Protein AF-A0A168SQJ7-F1 (afdb_monomer_lite)

InterPro domains:
  IPR036291 NAD(P)-binding domain superfamily [SSF51735] (4-95)

Organism: Piper nigrum (NCBI:txid13216)

Radius of gyration: 15.66 Å; chains: 1; bounding box: 31×33×41 Å

Foldseek 3Di:
DFDFAPVLVVVLVVLQVPDPPRDDDFDGGQWFDAPQVLLVLLCVLCVVDPRDHDPRPPDPPRDIDHCPRVVSVVSPRDTDDSNRRSVVVVVVCVVVVVDD

Secondary structure (DSSP, 8-state):
-EE--HHHHHHHHHHHHH-TT--S-----SEE--HHHHHHHHHHH-TTS-PPP--S-SSTT---EE---HHHHHTT--PPPHHHHHHHHHHHHHHTTS--

pLDDT: mean 95.29, std 3.73, range [80.62, 98.62]

Str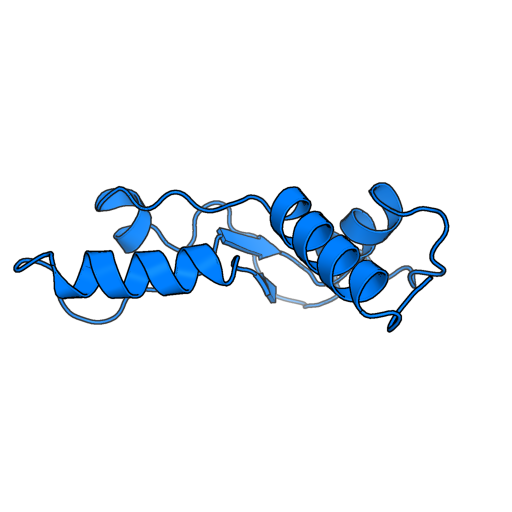ucture (mmCIF, N/CA/C/O backbone):
data_AF-A0A168SQJ7-F1
#
_entry.id   AF-A0A168SQJ7-F1
#
loop_
_atom_site.group_PDB
_atom_site.id
_atom_site.type_symbol
_atom_site.label_atom_id
_atom_site.label_alt_id
_atom_site.label_comp_id
_atom_site.label_asym_id
_atom_site.label_entity_id
_atom_site.label_seq_id
_atom_site.pdbx_PDB_ins_code
_atom_site.Cartn_x
_atom_site.Cartn_y
_atom_site.Cartn_z
_atom_site.occupancy
_atom_site.B_iso_or_equiv
_atom_site.auth_seq_id
_atom_site.auth_comp_id
_atom_site.auth_asym_id
_atom_site.auth_atom_id
_atom_site.pdbx_PDB_model_num
ATOM 1 N N . MET A 1 1 ? 3.612 9.507 -1.763 1.00 84.19 1 MET A N 1
ATOM 2 C CA . MET A 1 1 ? 2.694 8.391 -2.053 1.00 84.19 1 MET A CA 1
ATOM 3 C C . MET A 1 1 ? 2.542 7.564 -0.789 1.00 84.19 1 MET A C 1
ATOM 5 O O . MET A 1 1 ? 3.549 7.329 -0.138 1.00 84.19 1 MET A O 1
ATOM 9 N N . GLY A 1 2 ? 1.316 7.182 -0.430 1.00 90.44 2 GLY A N 1
ATOM 10 C CA . GLY A 1 2 ? 1.064 6.162 0.588 1.00 90.44 2 GLY A CA 1
ATOM 11 C C . GLY A 1 2 ? 0.588 4.888 -0.098 1.00 90.44 2 GLY A C 1
ATOM 12 O O . GLY A 1 2 ? -0.355 4.964 -0.884 1.00 90.44 2 GLY A O 1
ATOM 13 N N . SER A 1 3 ? 1.247 3.764 0.165 1.00 92.06 3 SER A N 1
ATOM 14 C CA . SER A 1 3 ? 0.907 2.465 -0.430 1.00 92.06 3 SER A CA 1
ATOM 15 C C . SER A 1 3 ? 0.384 1.520 0.645 1.00 92.06 3 SER A C 1
ATOM 17 O O . SER A 1 3 ? 0.777 1.625 1.803 1.00 92.06 3 SER A O 1
ATOM 19 N N . VAL A 1 4 ? -0.518 0.613 0.277 1.00 96.88 4 VAL A N 1
ATOM 20 C CA . VAL A 1 4 ? -1.061 -0.411 1.178 1.00 96.88 4 VAL A CA 1
ATOM 21 C C . VAL A 1 4 ? -1.485 -1.632 0.376 1.00 96.88 4 VAL A C 1
ATOM 23 O O . VAL A 1 4 ? -1.968 -1.497 -0.751 1.00 96.88 4 VAL A O 1
ATOM 26 N N . HIS A 1 5 ? -1.316 -2.822 0.946 1.00 98.06 5 HIS A N 1
ATOM 27 C CA . HIS A 1 5 ? -1.819 -4.042 0.339 1.00 98.06 5 HIS A CA 1
ATOM 28 C C . HIS A 1 5 ? -3.349 -4.107 0.439 1.00 98.06 5 HIS A C 1
ATOM 30 O O . HIS A 1 5 ? -3.930 -3.817 1.483 1.00 98.06 5 HIS A O 1
ATOM 36 N N . VAL A 1 6 ? -4.030 -4.564 -0.616 1.00 98.12 6 VAL A N 1
ATOM 37 C CA . VAL A 1 6 ? -5.504 -4.659 -0.621 1.00 98.12 6 VAL A CA 1
ATOM 38 C C . VAL A 1 6 ? -6.045 -5.575 0.488 1.00 98.12 6 VAL A C 1
ATOM 40 O O . VAL A 1 6 ? -7.077 -5.283 1.089 1.00 98.12 6 VAL A O 1
ATOM 43 N N . LYS A 1 7 ? -5.324 -6.658 0.810 1.00 98.31 7 LYS A N 1
ATOM 44 C CA . LYS A 1 7 ? -5.672 -7.553 1.931 1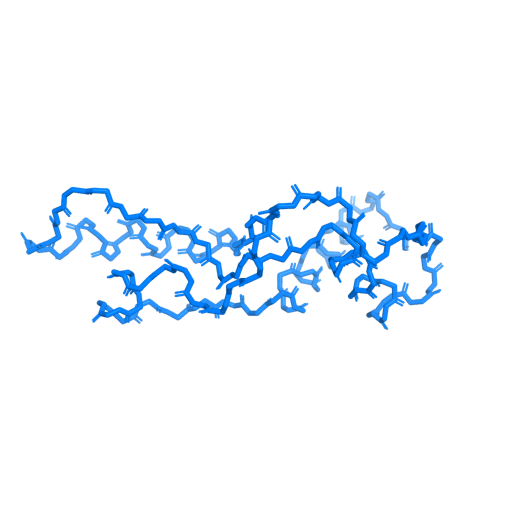.00 98.31 7 LYS A CA 1
ATOM 45 C C . LYS A 1 7 ? -5.534 -6.863 3.291 1.00 98.31 7 LYS A C 1
ATOM 47 O O . LYS A 1 7 ? -6.371 -7.104 4.151 1.00 98.31 7 LYS A O 1
ATOM 52 N N . ASP A 1 8 ? -4.557 -5.974 3.464 1.00 98.31 8 ASP A N 1
ATOM 53 C CA . ASP A 1 8 ? -4.372 -5.242 4.724 1.00 98.31 8 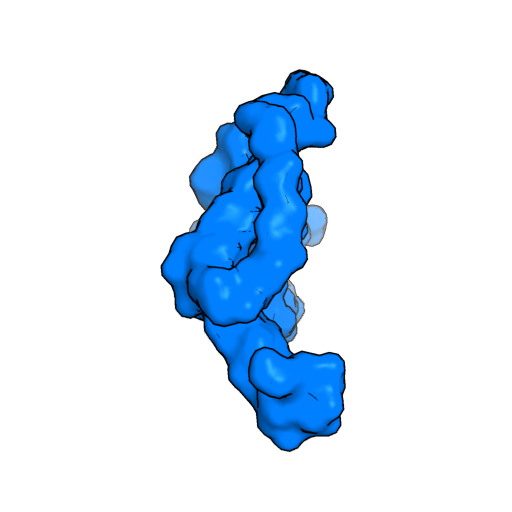ASP A CA 1
ATOM 54 C C . ASP A 1 8 ? -5.499 -4.234 4.933 1.00 98.31 8 ASP A C 1
ATOM 56 O O . ASP A 1 8 ? -5.977 -4.069 6.049 1.00 98.31 8 ASP A O 1
ATOM 60 N N . VAL A 1 9 ? -5.992 -3.612 3.855 1.00 98.44 9 VAL A N 1
ATOM 61 C CA . VAL A 1 9 ? -7.190 -2.760 3.908 1.00 98.44 9 VAL A CA 1
ATOM 62 C C . VAL A 1 9 ? -8.416 -3.572 4.330 1.00 98.44 9 VAL A C 1
ATOM 64 O O . VAL A 1 9 ? -9.163 -3.142 5.208 1.00 98.44 9 VAL A O 1
ATOM 67 N N . ALA A 1 10 ? -8.617 -4.760 3.752 1.00 98.62 10 ALA A N 1
ATOM 68 C CA . ALA A 1 10 ? -9.725 -5.638 4.127 1.00 98.62 10 ALA A CA 1
ATOM 69 C C . ALA A 1 10 ? -9.636 -6.086 5.598 1.00 98.62 10 ALA A C 1
ATOM 71 O O . ALA A 1 10 ? -10.622 -6.005 6.329 1.00 98.62 10 ALA A O 1
ATOM 72 N N . LEU A 1 11 ? -8.445 -6.484 6.054 1.00 98.50 11 LEU A N 1
ATOM 73 C CA . LEU A 1 11 ? -8.181 -6.835 7.451 1.00 98.50 11 LEU A CA 1
ATOM 74 C C . LEU A 1 11 ? -8.390 -5.643 8.388 1.00 98.50 11 LEU A C 1
ATOM 76 O O . LEU A 1 11 ? -9.002 -5.802 9.438 1.00 98.50 11 LEU A O 1
ATOM 80 N N . ALA A 1 12 ? -7.949 -4.443 8.004 1.00 98.50 12 ALA A N 1
ATOM 81 C CA . ALA A 1 12 ? -8.171 -3.225 8.778 1.00 98.50 12 ALA A CA 1
ATOM 82 C C . ALA A 1 12 ? -9.666 -2.954 8.981 1.00 98.50 12 ALA A C 1
ATOM 84 O O . ALA A 1 12 ? -10.077 -2.606 10.084 1.00 98.50 12 ALA A O 1
ATOM 85 N N . HIS A 1 13 ? -10.487 -3.140 7.943 1.00 98.62 13 HIS A N 1
ATOM 86 C CA . HIS A 1 13 ? -11.937 -2.997 8.064 1.00 98.62 13 HIS A CA 1
ATOM 87 C C . HIS A 1 13 ? -12.541 -3.982 9.069 1.00 98.62 13 HIS A C 1
ATOM 89 O O . HIS A 1 13 ? -13.346 -3.562 9.898 1.00 98.62 13 HIS A O 1
ATOM 95 N N . ILE A 1 14 ? -12.132 -5.253 9.028 1.00 98.44 14 ILE A N 1
ATOM 96 C CA . ILE A 1 14 ? -12.594 -6.282 9.973 1.00 98.44 14 ILE A CA 1
ATOM 97 C C . ILE A 1 14 ? -12.157 -5.926 11.399 1.00 98.44 14 ILE A C 1
ATOM 99 O O . ILE A 1 14 ? -12.999 -5.809 12.284 1.00 98.44 14 ILE A O 1
ATOM 103 N N . LEU A 1 15 ? -10.867 -5.644 11.607 1.00 97.94 15 LEU A N 1
ATOM 104 C CA . LEU A 1 15 ? -10.307 -5.300 12.920 1.00 97.94 15 LEU A CA 1
ATOM 105 C C . LEU A 1 15 ? -10.983 -4.080 13.551 1.00 97.94 15 LEU A C 1
ATOM 107 O O . LEU A 1 15 ? -11.225 -4.058 14.755 1.00 97.94 15 LEU A O 1
ATOM 111 N N . LEU A 1 16 ? -11.279 -3.053 12.754 1.00 98.25 16 LEU A N 1
ATOM 112 C CA . LEU A 1 16 ? -11.960 -1.855 13.243 1.00 98.25 16 LEU A CA 1
ATOM 113 C C . LEU A 1 16 ? -13.428 -2.109 13.574 1.00 98.25 16 LEU A C 1
ATOM 115 O O . LEU A 1 16 ? -13.938 -1.504 14.510 1.00 98.25 16 LEU A O 1
ATOM 119 N N . TYR A 1 17 ? -14.103 -2.968 12.811 1.00 98.19 17 TYR A N 1
ATOM 120 C CA . TYR A 1 17 ? -15.489 -3.338 13.079 1.00 98.19 17 TYR A CA 1
ATOM 121 C C . TYR A 1 17 ? -15.615 -4.185 14.353 1.00 98.19 17 TYR A C 1
ATOM 123 O O . TYR A 1 17 ? -16.519 -3.966 15.155 1.00 98.19 17 TYR A O 1
ATOM 131 N N . GLU A 1 18 ? -14.695 -5.128 14.555 1.00 97.62 18 GLU A N 1
ATOM 132 C CA . GLU A 1 18 ? -14.725 -6.069 15.679 1.00 97.62 18 GLU A CA 1
ATOM 133 C C . GLU A 1 18 ? -14.202 -5.479 16.994 1.00 97.62 18 GLU A C 1
ATOM 135 O O . GLU A 1 18 ? -14.466 -6.042 18.054 1.00 97.62 18 GLU A O 1
ATOM 140 N N . ASN A 1 19 ? -13.474 -4.359 16.958 1.00 97.25 19 ASN A N 1
ATOM 141 C CA . ASN A 1 19 ? -12.923 -3.710 18.146 1.00 97.25 19 ASN A CA 1
ATOM 142 C C . ASN A 1 19 ? -13.877 -2.625 18.689 1.00 97.25 19 ASN A C 1
ATOM 144 O O . ASN A 1 19 ? -13.916 -1.525 18.133 1.00 97.25 19 ASN A O 1
ATOM 148 N N . PRO A 1 20 ? -14.576 -2.847 19.824 1.00 96.56 20 PRO A N 1
ATOM 149 C CA . PRO A 1 20 ? -15.554 -1.887 20.352 1.00 96.56 20 PRO A CA 1
ATOM 150 C C . PRO A 1 20 ? -14.940 -0.557 20.808 1.00 96.56 20 PRO A C 1
ATOM 152 O O . PRO A 1 20 ? -15.645 0.441 20.942 1.00 96.56 20 PRO A O 1
ATOM 155 N N . SER A 1 21 ? -13.628 -0.536 21.057 1.00 96.19 21 SER A N 1
ATOM 156 C CA . SER A 1 21 ? -12.883 0.661 21.453 1.00 96.19 21 SER A CA 1
ATOM 157 C C . SER A 1 21 ? -12.381 1.469 20.251 1.00 96.19 21 SER A C 1
ATOM 159 O O . SER A 1 21 ? -11.845 2.566 20.431 1.00 96.19 21 SER A O 1
ATOM 161 N N . ALA A 1 22 ? -12.512 0.951 19.023 1.00 96.56 22 ALA A N 1
ATOM 162 C CA . ALA A 1 22 ? -12.101 1.665 17.824 1.00 96.56 22 ALA A CA 1
ATOM 163 C C . ALA A 1 22 ? -12.985 2.901 17.608 1.00 96.56 22 ALA A C 1
ATOM 165 O O . ALA A 1 22 ? -14.210 2.830 17.578 1.00 96.56 22 ALA A O 1
ATOM 166 N N . SER A 1 23 ? -12.354 4.064 17.437 1.00 96.88 23 SER A N 1
ATOM 167 C CA . SER A 1 23 ? -13.077 5.321 17.240 1.00 96.88 23 SER A CA 1
ATOM 168 C C . SER A 1 23 ? -12.329 6.296 16.336 1.00 96.88 23 SER A C 1
ATOM 170 O O . SER A 1 23 ? -11.092 6.300 16.244 1.00 96.88 23 SER A O 1
ATOM 172 N N . GLY A 1 24 ? -13.104 7.142 15.659 1.00 97.31 24 GLY A N 1
ATOM 173 C CA . GLY A 1 24 ? -12.623 8.158 14.736 1.00 97.31 24 GLY A CA 1
ATOM 174 C C . GLY A 1 24 ? -11.951 7.578 13.491 1.00 97.31 24 GLY A C 1
ATOM 175 O O . GLY A 1 24 ? -12.206 6.457 13.055 1.00 97.31 24 GLY A O 1
ATOM 176 N N . ARG A 1 25 ? -11.067 8.376 12.893 1.00 98.12 25 ARG A N 1
ATOM 177 C CA . ARG A 1 25 ? -10.393 8.034 11.636 1.00 98.12 25 ARG A CA 1
ATOM 178 C C . ARG A 1 25 ? -9.146 7.187 11.888 1.00 98.12 25 ARG A C 1
ATOM 180 O O . ARG A 1 25 ? -8.448 7.383 12.887 1.00 98.12 25 ARG A O 1
ATOM 187 N N . HIS A 1 26 ? -8.862 6.284 10.956 1.00 97.94 26 HIS A N 1
ATOM 188 C CA . HIS A 1 26 ? -7.678 5.430 10.951 1.00 97.94 26 HIS A CA 1
ATOM 189 C C . HIS A 1 26 ? -7.008 5.548 9.583 1.00 97.94 26 HIS A C 1
ATOM 191 O O . HIS A 1 26 ? -7.613 5.220 8.565 1.00 97.94 26 HIS A O 1
ATOM 197 N N . LEU A 1 27 ? -5.786 6.082 9.552 1.00 97.25 27 LEU A N 1
ATOM 198 C CA . LEU A 1 27 ? -4.973 6.074 8.339 1.00 97.25 27 LEU A CA 1
ATOM 199 C C . LEU A 1 27 ? -4.538 4.629 8.064 1.00 97.25 27 LEU A C 1
ATOM 201 O O . LEU A 1 27 ? -4.119 3.955 8.999 1.00 97.25 27 LEU A O 1
ATOM 205 N N . CYS A 1 28 ? -4.667 4.176 6.815 1.00 97.62 28 CYS A N 1
ATOM 206 C CA . CYS A 1 28 ? -4.362 2.808 6.389 1.00 97.62 28 CYS A CA 1
ATOM 207 C C . CYS A 1 28 ? -3.384 2.824 5.208 1.00 97.62 28 CYS A C 1
ATOM 209 O O . CYS A 1 28 ? -3.773 2.738 4.046 1.00 97.62 28 CYS A O 1
ATOM 211 N N . VAL A 1 29 ? -2.111 3.030 5.532 1.00 96.69 29 VAL A N 1
ATOM 212 C CA . VAL A 1 29 ? -0.954 3.024 4.626 1.00 96.69 29 VAL A CA 1
ATOM 213 C C . VAL A 1 29 ? 0.262 2.387 5.311 1.00 96.69 29 VAL A C 1
ATOM 215 O O . VAL A 1 29 ? 0.515 2.655 6.485 1.00 96.69 29 VAL A O 1
ATOM 218 N N . GLU A 1 30 ? 1.023 1.560 4.601 1.00 95.88 30 GLU A N 1
ATOM 219 C CA . GLU A 1 30 ? 2.222 0.896 5.134 1.00 95.88 30 GLU A CA 1
ATOM 220 C C . GLU A 1 30 ? 3.366 1.897 5.355 1.00 95.88 30 GLU A C 1
ATOM 222 O O . GLU A 1 30 ? 3.904 2.008 6.458 1.00 95.88 30 GLU A O 1
ATOM 227 N N . ALA A 1 31 ? 3.670 2.702 4.336 1.00 93.25 31 ALA A N 1
ATOM 228 C CA . ALA A 1 31 ? 4.669 3.760 4.395 1.00 93.25 31 ALA A CA 1
ATOM 229 C C . ALA A 1 31 ? 4.270 4.963 3.536 1.00 93.25 31 ALA A C 1
ATOM 231 O O . ALA A 1 31 ? 3.459 4.863 2.611 1.00 93.25 31 ALA A O 1
ATOM 232 N N . ILE A 1 32 ? 4.879 6.115 3.831 1.00 93.69 32 ILE A N 1
ATOM 233 C CA . ILE A 1 32 ? 4.886 7.273 2.932 1.00 93.69 32 ILE A CA 1
ATOM 234 C C . ILE A 1 32 ? 6.248 7.326 2.248 1.00 93.69 32 ILE A C 1
ATOM 236 O O . ILE A 1 32 ? 7.270 7.541 2.900 1.00 93.69 32 ILE A O 1
ATOM 240 N N . ALA A 1 33 ? 6.244 7.175 0.928 1.00 92.81 33 ALA A N 1
ATOM 241 C CA . ALA A 1 33 ? 7.432 7.196 0.084 1.00 92.81 33 ALA A CA 1
ATOM 242 C C . ALA A 1 33 ? 7.263 8.175 -1.085 1.00 92.81 33 ALA A C 1
ATOM 244 O O . ALA A 1 33 ? 6.148 8.588 -1.430 1.00 92.81 33 ALA A O 1
ATOM 245 N N . HIS A 1 34 ? 8.367 8.574 -1.706 1.00 94.12 34 HIS A N 1
ATOM 246 C CA . HIS A 1 34 ? 8.316 9.316 -2.964 1.00 94.12 34 HIS A CA 1
ATOM 247 C C . HIS A 1 34 ? 7.966 8.372 -4.117 1.00 94.12 34 HIS A C 1
ATOM 249 O O . HIS A 1 34 ? 8.155 7.160 -4.034 1.00 94.12 34 HIS A O 1
ATOM 255 N N . TYR A 1 35 ? 7.457 8.925 -5.217 1.00 92.94 35 TYR A N 1
ATOM 256 C CA . TYR A 1 35 ? 7.207 8.126 -6.423 1.00 92.94 35 TYR A CA 1
ATOM 257 C C . TYR A 1 35 ? 8.508 7.547 -6.992 1.00 92.94 35 TYR A C 1
ATOM 259 O O . TYR A 1 35 ? 8.516 6.419 -7.478 1.00 92.94 35 TYR A O 1
ATOM 267 N N . SER A 1 36 ? 9.615 8.287 -6.876 1.00 94.25 36 SER A N 1
ATOM 268 C CA . SER A 1 36 ? 10.955 7.804 -7.220 1.00 94.25 36 SER A CA 1
ATOM 269 C C . SER A 1 36 ? 11.351 6.542 -6.450 1.00 94.25 36 SER A C 1
ATOM 271 O O . SER A 1 36 ? 11.905 5.630 -7.056 1.00 94.25 36 SER A O 1
ATOM 273 N N . ASP A 1 37 ? 11.019 6.452 -5.158 1.00 94.00 37 ASP A N 1
ATOM 274 C CA . ASP A 1 37 ? 11.315 5.274 -4.332 1.00 94.00 37 ASP A CA 1
ATOM 275 C C . ASP A 1 37 ? 10.520 4.051 -4.817 1.00 94.00 37 ASP A C 1
ATOM 277 O O . ASP A 1 37 ? 11.079 2.970 -4.989 1.00 94.00 37 ASP A O 1
ATOM 281 N N . PHE A 1 38 ? 9.225 4.237 -5.104 1.00 94.06 38 PHE A N 1
ATOM 282 C CA . PHE A 1 38 ? 8.371 3.181 -5.653 1.00 94.06 38 PHE A CA 1
ATOM 283 C C . PHE A 1 38 ? 8.884 2.696 -7.015 1.00 94.06 38 PHE A C 1
ATOM 285 O O . PHE A 1 38 ? 9.091 1.501 -7.209 1.00 94.06 38 PHE A O 1
ATOM 292 N N . ALA A 1 39 ? 9.147 3.617 -7.947 1.00 95.31 39 ALA A N 1
ATOM 293 C CA . ALA A 1 39 ? 9.660 3.279 -9.273 1.00 95.31 39 ALA A CA 1
ATOM 294 C C . ALA A 1 39 ? 11.020 2.566 -9.197 1.00 95.31 39 ALA A C 1
ATOM 296 O O . ALA A 1 39 ? 11.234 1.572 -9.891 1.00 95.31 39 ALA A O 1
ATOM 297 N N . ALA A 1 40 ? 11.918 3.023 -8.318 1.00 95.62 40 ALA A N 1
ATOM 298 C CA . ALA A 1 40 ? 13.191 2.357 -8.071 1.00 95.62 40 ALA A CA 1
ATOM 299 C C . ALA A 1 40 ? 12.989 0.930 -7.544 1.00 95.62 40 ALA A C 1
ATOM 301 O O . ALA A 1 40 ? 13.653 0.016 -8.028 1.00 95.62 40 ALA A O 1
ATOM 302 N N . LYS A 1 41 ? 12.039 0.715 -6.622 1.00 96.44 41 LYS A N 1
ATOM 303 C CA . LYS A 1 41 ? 11.750 -0.622 -6.091 1.00 96.44 41 LYS A CA 1
ATOM 304 C C . LYS A 1 41 ? 11.173 -1.565 -7.146 1.00 96.44 41 LYS A C 1
ATOM 306 O O . LYS A 1 41 ? 11.553 -2.731 -7.182 1.00 96.44 41 LYS A O 1
ATOM 311 N N . VAL A 1 42 ? 10.307 -1.075 -8.036 1.00 96.94 42 VAL A N 1
ATOM 312 C CA . VAL A 1 42 ? 9.816 -1.875 -9.173 1.00 96.94 42 VAL A CA 1
ATOM 313 C C . VAL A 1 42 ? 10.975 -2.260 -10.099 1.00 96.94 42 VAL A C 1
ATOM 315 O O . VAL A 1 42 ? 11.086 -3.425 -10.462 1.00 96.94 42 VAL A O 1
ATOM 318 N N . ALA A 1 43 ? 11.862 -1.316 -10.436 1.00 97.38 43 ALA A N 1
ATOM 319 C CA . ALA A 1 43 ? 13.021 -1.573 -11.296 1.00 97.38 43 ALA A CA 1
ATOM 320 C C . ALA A 1 43 ? 14.049 -2.534 -10.665 1.00 97.38 43 ALA A C 1
ATOM 322 O O . ALA A 1 43 ? 14.694 -3.293 -11.381 1.00 97.38 43 ALA A O 1
ATOM 323 N N . GLU A 1 44 ? 14.203 -2.503 -9.337 1.00 97.56 44 GLU A N 1
ATOM 324 C CA . GLU A 1 44 ? 15.028 -3.449 -8.574 1.00 97.56 44 GLU A CA 1
ATOM 325 C C . GLU A 1 44 ? 14.452 -4.871 -8.635 1.00 97.56 44 GLU A C 1
ATOM 327 O O . GLU A 1 44 ? 15.189 -5.827 -8.861 1.00 97.56 44 GLU A O 1
ATOM 332 N N . LEU A 1 45 ? 13.137 -5.011 -8.431 1.00 98.06 45 LEU A N 1
ATOM 333 C CA . LEU A 1 45 ? 12.459 -6.309 -8.382 1.00 98.06 45 LEU A CA 1
ATOM 334 C C . LEU A 1 45 ? 12.246 -6.939 -9.765 1.00 98.06 45 LEU A C 1
ATOM 336 O O . LEU A 1 45 ? 12.223 -8.164 -9.865 1.00 98.06 45 LEU A O 1
ATOM 340 N N . TYR A 1 46 ? 12.076 -6.114 -10.798 1.00 97.31 46 TYR A N 1
ATOM 341 C CA . TYR A 1 46 ? 11.754 -6.536 -12.161 1.00 97.31 46 TYR A CA 1
ATOM 342 C C . TYR A 1 46 ? 12.593 -5.765 -13.193 1.00 97.31 46 TYR A C 1
ATOM 344 O O . TYR A 1 46 ? 12.073 -4.891 -13.900 1.00 97.31 46 TYR A O 1
ATOM 352 N N . PRO A 1 47 ? 13.906 -6.049 -13.280 1.00 96.88 47 PRO A N 1
ATOM 353 C CA . PRO A 1 47 ? 14.817 -5.347 -14.182 1.00 96.88 47 PRO A CA 1
ATOM 354 C C . PRO A 1 47 ? 14.498 -5.566 -15.670 1.00 96.88 47 PRO A C 1
ATOM 356 O O . PRO A 1 47 ? 15.007 -4.831 -16.516 1.00 96.88 47 PRO A O 1
ATOM 359 N N . GLU A 1 48 ? 13.660 -6.551 -16.012 1.00 95.69 48 GLU A N 1
ATOM 360 C CA . GLU A 1 48 ? 13.172 -6.777 -17.374 1.00 95.69 48 GLU A CA 1
ATOM 361 C C . GLU A 1 48 ? 12.216 -5.676 -17.866 1.00 95.69 48 GLU A C 1
ATOM 363 O O . GLU A 1 48 ? 12.077 -5.466 -19.075 1.00 95.69 48 GLU A O 1
ATOM 368 N N . TYR A 1 49 ? 11.574 -4.942 -16.950 1.00 96.06 49 TYR A N 1
ATOM 369 C CA . TYR A 1 49 ? 10.660 -3.865 -17.304 1.00 96.06 49 TYR A CA 1
ATOM 370 C C . TYR A 1 49 ? 11.383 -2.541 -17.530 1.00 96.06 49 TYR A C 1
ATOM 372 O O . TYR A 1 49 ? 12.255 -2.119 -16.772 1.00 96.06 49 TYR A O 1
ATOM 380 N N . LYS A 1 50 ? 10.938 -1.810 -18.557 1.00 95.38 50 LYS A N 1
ATOM 381 C CA . LYS A 1 50 ? 11.405 -0.450 -18.859 1.00 95.38 50 LYS A CA 1
ATOM 382 C C . LYS A 1 50 ? 10.756 0.569 -17.918 1.00 95.38 50 LYS A C 1
ATOM 384 O O . LYS A 1 50 ? 9.941 1.387 -18.340 1.00 95.38 50 LYS A O 1
ATOM 389 N N . VAL A 1 51 ? 11.101 0.502 -16.636 1.00 96.62 51 VAL A N 1
ATOM 390 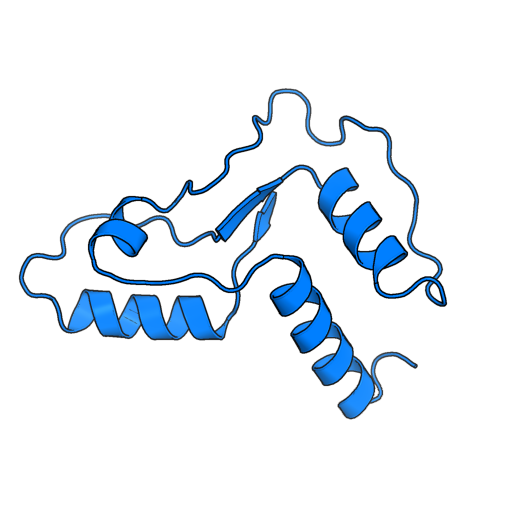C CA . VAL A 1 51 ? 10.608 1.436 -15.618 1.00 96.62 51 VAL A CA 1
ATOM 391 C C . VAL A 1 51 ? 11.333 2.782 -15.763 1.00 96.62 51 VAL A C 1
ATOM 393 O O . VAL A 1 51 ? 12.569 2.808 -15.773 1.00 96.62 51 VAL A O 1
ATOM 396 N N . PRO A 1 52 ? 10.616 3.917 -15.877 1.00 94.06 52 PRO A N 1
ATOM 397 C CA . PRO A 1 52 ? 11.257 5.223 -15.957 1.00 94.06 52 PRO A CA 1
ATOM 398 C C . PRO A 1 52 ? 12.063 5.546 -14.693 1.00 94.06 52 PRO A C 1
ATOM 400 O O . PRO A 1 52 ? 11.662 5.214 -13.576 1.00 94.06 52 PRO A O 1
ATOM 403 N N . ARG A 1 53 ? 13.189 6.244 -14.866 1.00 92.56 53 ARG A N 1
ATOM 404 C CA . ARG A 1 53 ? 13.962 6.806 -13.752 1.00 92.56 53 ARG A CA 1
ATOM 405 C C . ARG A 1 53 ? 13.487 8.220 -13.466 1.00 92.56 53 ARG A C 1
ATOM 407 O O . ARG A 1 53 ? 13.312 9.015 -14.385 1.00 92.56 53 ARG A O 1
ATOM 414 N N . PHE A 1 54 ? 13.335 8.533 -12.188 1.00 92.44 54 PHE A N 1
ATOM 415 C CA . PHE A 1 54 ? 12.869 9.835 -11.729 1.00 92.44 54 PHE A CA 1
ATOM 416 C C . PHE A 1 54 ? 13.962 10.554 -10.932 1.00 92.44 54 PHE A C 1
ATOM 418 O O . PHE A 1 54 ? 14.846 9.892 -10.378 1.00 92.44 54 PHE A O 1
ATOM 425 N N . PRO A 1 55 ? 13.910 11.895 -10.835 1.00 90.69 55 PRO A N 1
ATOM 426 C CA . PRO A 1 55 ? 14.703 12.634 -9.861 1.00 90.69 55 PRO A CA 1
ATOM 427 C C . PRO A 1 55 ? 14.462 12.114 -8.441 1.00 90.69 55 PRO A C 1
ATOM 429 O O . PRO A 1 55 ? 13.405 11.562 -8.140 1.00 90.69 55 PRO A O 1
ATOM 432 N N . LYS A 1 56 ? 15.431 12.318 -7.542 1.00 80.62 56 LYS A N 1
ATOM 433 C CA . LYS A 1 56 ? 15.316 11.853 -6.150 1.00 80.62 56 LYS A CA 1
ATOM 434 C C . LYS A 1 56 ? 14.084 12.433 -5.446 1.00 80.62 56 LYS A C 1
ATOM 436 O O . LYS A 1 56 ? 13.423 11.715 -4.698 1.00 80.62 56 LYS A O 1
ATOM 441 N N . ASP A 1 57 ? 13.793 13.705 -5.704 1.00 85.75 57 ASP A N 1
ATOM 442 C CA . ASP A 1 57 ? 12.617 14.396 -5.192 1.00 85.75 57 ASP A CA 1
ATOM 443 C C . ASP A 1 57 ? 11.563 14.529 -6.296 1.00 85.75 57 ASP A C 1
ATOM 445 O O . ASP A 1 57 ? 11.683 15.353 -7.201 1.00 85.75 57 ASP A O 1
ATOM 449 N N . THR A 1 58 ? 10.546 13.671 -6.240 1.00 89.50 58 THR A N 1
ATOM 450 C CA . THR A 1 58 ? 9.378 13.743 -7.131 1.00 89.50 58 THR A CA 1
ATOM 451 C C . THR A 1 58 ? 8.211 14.496 -6.507 1.00 89.50 58 THR A C 1
ATOM 453 O O . THR A 1 58 ? 7.241 14.795 -7.201 1.00 89.50 58 THR A O 1
ATOM 456 N N . GLN A 1 59 ? 8.260 14.762 -5.201 1.00 90.69 59 GLN A N 1
ATOM 457 C CA . GLN A 1 59 ? 7.212 15.457 -4.461 1.00 90.69 59 GLN A CA 1
ATOM 458 C C . GLN A 1 59 ? 7.850 16.416 -3.449 1.00 90.69 59 GLN A C 1
ATOM 460 O O . GLN A 1 59 ? 7.992 16.051 -2.274 1.00 90.69 59 GLN A O 1
ATOM 465 N N . PRO A 1 60 ? 8.189 17.647 -3.878 1.00 89.19 60 PRO A N 1
ATOM 466 C CA . PRO A 1 60 ? 8.792 18.636 -2.998 1.00 89.19 60 PRO A CA 1
ATOM 467 C C . PRO A 1 60 ? 7.942 18.866 -1.748 1.00 89.19 60 PRO A C 1
ATOM 469 O O . PRO A 1 60 ? 6.730 19.065 -1.827 1.00 89.19 60 PRO A O 1
ATOM 472 N N . GLY A 1 61 ? 8.582 18.809 -0.581 1.00 87.06 61 GLY A N 1
ATOM 473 C CA . GLY A 1 61 ? 7.922 18.976 0.718 1.00 87.06 61 GLY A CA 1
ATOM 474 C C . GLY A 1 61 ? 7.243 17.720 1.278 1.00 87.06 61 GLY A C 1
ATOM 475 O O . GLY A 1 61 ? 6.821 17.733 2.434 1.00 87.06 61 GLY A O 1
ATOM 476 N N . LEU A 1 62 ? 7.170 16.613 0.529 1.00 89.06 62 LEU A N 1
ATOM 477 C CA . LEU A 1 62 ? 6.669 15.351 1.069 1.00 89.06 62 LEU A CA 1
ATOM 478 C C . LEU A 1 62 ? 7.737 14.683 1.942 1.00 89.06 62 LEU A C 1
ATOM 480 O O . LEU A 1 62 ? 8.773 14.232 1.448 1.00 89.06 62 LEU A O 1
ATOM 484 N N . LEU A 1 63 ? 7.456 14.548 3.235 1.00 89.44 63 LEU A N 1
ATOM 485 C CA . LEU A 1 63 ? 8.295 13.769 4.142 1.00 89.44 63 LEU A CA 1
ATOM 486 C C . LEU A 1 63 ? 8.032 12.270 3.970 1.00 89.44 63 LEU A C 1
ATOM 488 O O . LEU A 1 63 ? 6.886 11.832 3.858 1.00 89.44 63 LEU A O 1
ATOM 492 N N . ARG A 1 64 ? 9.111 11.483 3.966 1.00 91.06 64 ARG A N 1
ATOM 493 C CA . ARG A 1 64 ? 9.034 10.022 4.059 1.00 91.06 64 ARG A CA 1
ATOM 494 C C . ARG A 1 64 ? 8.672 9.635 5.491 1.00 91.06 64 ARG A C 1
ATOM 496 O O . ARG A 1 64 ? 9.162 10.262 6.429 1.00 91.06 64 ARG A O 1
ATOM 503 N N . ALA A 1 65 ? 7.848 8.607 5.661 1.00 92.06 65 ALA A N 1
ATOM 504 C CA . ALA A 1 65 ? 7.456 8.117 6.979 1.00 92.06 65 ALA A CA 1
ATOM 505 C C . ALA A 1 65 ? 7.387 6.589 6.990 1.00 92.06 65 ALA A C 1
ATOM 507 O O . ALA A 1 65 ? 6.647 6.000 6.199 1.00 92.06 65 ALA A O 1
ATOM 508 N N . SER A 1 66 ? 8.127 5.972 7.912 1.00 82.75 66 SER A N 1
ATOM 509 C CA . SER A 1 66 ? 7.962 4.572 8.292 1.00 82.75 66 SER A CA 1
ATOM 510 C C . SER A 1 66 ? 6.895 4.491 9.386 1.00 82.75 66 SER A C 1
ATOM 512 O O . SER A 1 66 ? 6.967 5.195 10.390 1.00 82.75 66 SER A O 1
ATOM 514 N N . ASN A 1 67 ? 5.874 3.665 9.181 1.00 87.25 67 ASN A N 1
ATOM 515 C CA . ASN A 1 67 ? 4.727 3.505 10.081 1.00 87.25 67 ASN A CA 1
ATOM 516 C C . ASN A 1 67 ? 3.830 4.755 10.325 1.00 87.25 67 ASN A C 1
ATOM 518 O O . ASN A 1 67 ? 3.566 5.139 11.469 1.00 87.25 67 ASN A O 1
ATOM 522 N N . PRO A 1 68 ? 3.288 5.385 9.268 1.00 93.81 68 PRO A N 1
ATOM 523 C CA . PRO A 1 68 ? 2.284 6.448 9.387 1.00 93.81 68 PRO A CA 1
ATOM 524 C C . PRO A 1 68 ? 0.942 5.972 9.989 1.00 93.81 68 PRO A C 1
ATOM 526 O O . PRO A 1 68 ? 0.173 6.788 10.499 1.00 93.81 68 PRO A O 1
ATOM 529 N N . SER A 1 69 ? 0.646 4.668 9.965 1.00 96.81 69 SER A N 1
ATOM 530 C CA . SER A 1 69 ? -0.648 4.086 10.369 1.00 96.81 69 SER A CA 1
ATOM 531 C C . SER A 1 69 ? -0.674 3.584 11.810 1.00 96.81 69 SER A C 1
ATOM 533 O O . SER A 1 69 ? -1.244 2.532 12.106 1.00 96.81 69 SER A O 1
ATOM 535 N N . LYS A 1 70 ? -0.092 4.363 12.727 1.00 96.12 70 LYS A N 1
ATOM 536 C CA . LYS A 1 70 ? 0.149 3.937 14.112 1.00 96.12 70 LYS A CA 1
ATOM 537 C C . LYS A 1 70 ? -1.094 3.387 14.826 1.00 96.12 70 LYS A C 1
ATOM 539 O O . LYS A 1 70 ? -1.022 2.344 15.459 1.00 96.12 70 LYS A O 1
ATOM 544 N N . LYS A 1 71 ? -2.262 4.024 14.665 1.00 96.88 71 LYS A N 1
ATOM 545 C CA . LYS A 1 71 ? -3.508 3.542 15.296 1.00 96.88 71 LYS A CA 1
ATOM 546 C C . LYS A 1 71 ? -3.888 2.116 14.881 1.00 96.88 71 LYS A C 1
ATOM 548 O O . LYS A 1 71 ? -4.454 1.397 15.691 1.00 96.88 71 LYS A O 1
ATOM 553 N N . LEU A 1 72 ? -3.618 1.726 13.632 1.00 97.88 72 LEU A N 1
ATOM 554 C CA . LEU A 1 72 ? -3.895 0.371 13.151 1.00 97.88 72 LEU A CA 1
ATOM 555 C C . LEU A 1 72 ? -2.832 -0.621 13.631 1.00 97.88 72 LEU A C 1
ATOM 557 O O . LEU A 1 72 ? -3.173 -1.736 14.018 1.00 97.88 72 LEU A O 1
ATOM 561 N N . THR A 1 73 ? -1.561 -0.213 13.669 1.00 96.44 73 THR A N 1
ATOM 562 C CA . THR A 1 73 ? -0.499 -1.078 14.202 1.00 96.44 73 THR A CA 1
ATOM 563 C C . THR A 1 73 ? -0.646 -1.318 15.701 1.00 96.44 73 THR A C 1
ATOM 565 O O . THR A 1 73 ? -0.414 -2.431 16.164 1.00 96.44 73 THR A O 1
ATOM 568 N N . ASP A 1 74 ? -1.098 -0.311 16.454 1.00 96.00 74 ASP A N 1
ATOM 569 C CA . ASP A 1 74 ? -1.321 -0.404 17.902 1.00 96.00 74 ASP A CA 1
ATOM 570 C C . ASP A 1 74 ? -2.445 -1.403 18.253 1.00 96.00 74 ASP A C 1
ATOM 572 O O . ASP A 1 74 ? -2.431 -1.981 19.337 1.00 96.00 74 ASP A O 1
ATOM 576 N N . ILE A 1 75 ? -3.386 -1.658 17.331 1.00 95.25 75 ILE A N 1
ATOM 577 C CA . ILE A 1 75 ? -4.442 -2.681 17.480 1.00 95.25 75 ILE A CA 1
ATOM 578 C C . ILE A 1 75 ? -4.092 -4.018 16.804 1.00 95.25 75 ILE A C 1
ATOM 580 O O . ILE A 1 75 ? -4.953 -4.881 16.656 1.00 95.25 75 ILE A O 1
ATOM 584 N N . GLY A 1 76 ? -2.831 -4.205 16.405 1.00 94.94 76 GLY A N 1
ATOM 585 C CA . GLY A 1 76 ? -2.299 -5.489 15.946 1.00 94.94 76 GLY A CA 1
ATOM 586 C C . GLY A 1 76 ? -2.291 -5.712 14.433 1.00 94.94 76 GLY A C 1
ATOM 587 O O . GLY A 1 76 ? -1.850 -6.781 14.003 1.00 94.94 76 GLY A O 1
ATOM 588 N N . LEU A 1 77 ? -2.712 -4.740 13.612 1.00 97.31 77 LEU A N 1
ATOM 589 C CA . LEU A 1 77 ? -2.581 -4.865 12.158 1.00 97.31 77 LEU A CA 1
ATOM 590 C C . LEU A 1 77 ? -1.100 -4.827 11.760 1.00 97.31 77 LEU A C 1
ATOM 592 O O . LEU A 1 77 ? -0.359 -3.921 12.146 1.00 97.31 77 LEU A O 1
ATOM 596 N N . ARG A 1 78 ? -0.683 -5.796 10.945 1.00 96.69 78 ARG A N 1
ATOM 597 C CA . ARG A 1 78 ? 0.639 -5.830 10.314 1.00 96.69 78 ARG A CA 1
ATOM 598 C C . ARG A 1 78 ? 0.470 -5.575 8.827 1.00 96.69 78 ARG A C 1
ATOM 600 O O . ARG A 1 78 ? -0.379 -6.205 8.206 1.00 96.69 78 ARG A O 1
ATOM 607 N N . PHE A 1 79 ? 1.263 -4.657 8.296 1.00 97.50 79 PHE A N 1
ATOM 608 C CA . PHE A 1 79 ? 1.245 -4.321 6.880 1.00 97.50 79 PHE A CA 1
ATOM 609 C C . PHE A 1 79 ? 2.257 -5.170 6.112 1.00 97.50 79 PHE A C 1
ATOM 611 O O . PHE A 1 79 ? 3.358 -5.405 6.615 1.00 97.50 79 PHE A O 1
ATOM 618 N N . ALA A 1 80 ? 1.888 -5.592 4.905 1.00 97.50 80 ALA A N 1
ATOM 619 C CA . ALA A 1 80 ? 2.818 -6.149 3.933 1.00 97.50 80 ALA A CA 1
ATOM 620 C C . ALA A 1 80 ? 3.720 -5.038 3.388 1.00 97.50 80 ALA A C 1
ATOM 622 O O . ALA A 1 80 ? 3.239 -3.940 3.092 1.00 97.50 80 ALA A O 1
ATOM 623 N N . ASP A 1 81 ? 5.012 -5.318 3.236 1.00 95.94 81 ASP A N 1
ATOM 624 C CA . ASP A 1 81 ? 5.967 -4.302 2.801 1.00 95.94 81 ASP A CA 1
ATOM 625 C C . ASP A 1 81 ? 5.782 -3.918 1.319 1.00 95.94 81 ASP A C 1
ATOM 627 O O . ASP A 1 81 ? 5.114 -4.598 0.532 1.00 95.94 81 ASP A O 1
ATOM 631 N N . MET A 1 82 ? 6.388 -2.802 0.904 1.00 95.06 82 MET A N 1
ATOM 632 C CA . MET A 1 82 ? 6.308 -2.332 -0.485 1.00 95.06 82 MET A CA 1
ATOM 633 C C . MET A 1 82 ? 6.725 -3.404 -1.507 1.00 95.06 82 MET A C 1
ATOM 635 O O . MET A 1 82 ? 6.151 -3.472 -2.595 1.00 95.06 82 MET A O 1
ATOM 639 N N . GLY A 1 83 ? 7.719 -4.233 -1.188 1.00 96.81 83 GLY A N 1
ATOM 640 C CA . GLY A 1 83 ? 8.180 -5.293 -2.074 1.00 96.81 83 GLY A CA 1
ATOM 641 C C . GLY A 1 83 ? 7.147 -6.404 -2.231 1.00 96.81 83 GLY A C 1
ATOM 642 O O . GLY A 1 83 ? 6.921 -6.858 -3.351 1.00 96.81 83 GLY A O 1
ATOM 643 N N . GLU A 1 84 ? 6.497 -6.814 -1.146 1.00 97.69 84 GLU A N 1
ATOM 644 C CA . GLU A 1 84 ? 5.385 -7.767 -1.162 1.00 97.69 84 GLU A CA 1
ATOM 645 C C . GLU A 1 84 ? 4.194 -7.225 -1.958 1.00 97.69 84 GLU A C 1
ATOM 647 O O . GLU A 1 84 ? 3.691 -7.919 -2.843 1.00 97.69 84 GLU A O 1
ATOM 652 N N . ILE A 1 85 ? 3.808 -5.963 -1.729 1.00 97.38 85 ILE A N 1
ATOM 653 C CA . ILE A 1 85 ? 2.734 -5.286 -2.475 1.00 97.38 85 ILE A CA 1
ATOM 654 C C . ILE A 1 85 ? 3.020 -5.292 -3.979 1.00 97.38 85 ILE A C 1
ATOM 656 O O . ILE A 1 85 ? 2.154 -5.655 -4.778 1.00 97.38 85 ILE A O 1
ATOM 660 N N . ILE A 1 86 ? 4.235 -4.904 -4.375 1.00 97.62 86 ILE A N 1
ATOM 661 C CA . ILE A 1 86 ? 4.636 -4.870 -5.785 1.00 97.62 86 ILE A CA 1
ATOM 662 C C . ILE A 1 86 ? 4.630 -6.285 -6.379 1.00 97.62 86 ILE A C 1
ATOM 664 O O . ILE A 1 86 ? 4.112 -6.477 -7.480 1.00 97.62 86 ILE A O 1
ATOM 668 N N . LYS A 1 87 ? 5.175 -7.277 -5.665 1.00 98.38 87 LYS A N 1
ATOM 669 C CA . LYS A 1 87 ? 5.251 -8.662 -6.150 1.00 98.38 87 LYS A CA 1
ATOM 670 C C . LYS A 1 87 ? 3.872 -9.268 -6.377 1.00 98.38 87 LYS A C 1
ATOM 672 O O . LYS A 1 87 ? 3.639 -9.823 -7.450 1.00 98.38 87 LYS A O 1
ATOM 677 N N . ASP A 1 88 ? 2.957 -9.140 -5.416 1.00 98.31 88 ASP A N 1
ATOM 678 C CA . ASP A 1 88 ? 1.597 -9.683 -5.545 1.00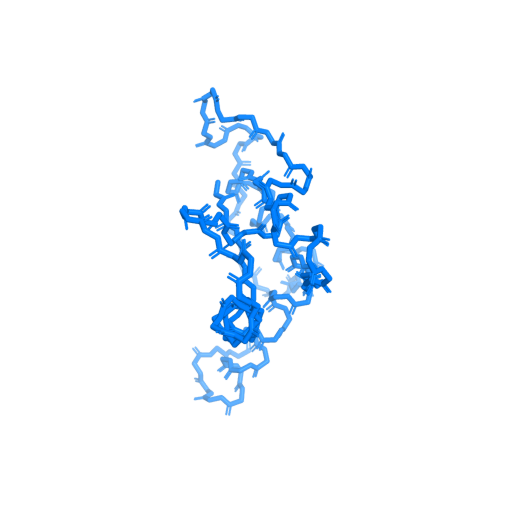 98.31 88 ASP A CA 1
ATOM 679 C C . ASP A 1 88 ? 0.849 -9.021 -6.715 1.00 98.31 88 ASP A C 1
ATOM 681 O O . ASP A 1 88 ? 0.222 -9.702 -7.532 1.00 98.31 88 ASP A O 1
ATOM 685 N N . ALA A 1 89 ? 1.005 -7.701 -6.881 1.00 97.69 89 ALA A N 1
ATOM 686 C CA . ALA A 1 89 ? 0.420 -6.971 -8.002 1.00 97.69 89 ALA A CA 1
ATOM 687 C C . ALA A 1 89 ? 0.964 -7.445 -9.362 1.00 97.69 89 ALA A C 1
ATOM 689 O O . ALA A 1 89 ? 0.178 -7.745 -10.263 1.00 97.69 89 ALA A O 1
ATOM 690 N N . VAL A 1 90 ? 2.288 -7.561 -9.521 1.00 98.06 90 VAL A N 1
ATOM 691 C CA . VAL A 1 90 ? 2.907 -8.021 -10.778 1.00 98.06 90 VAL A CA 1
ATOM 692 C C . VAL A 1 90 ? 2.523 -9.468 -11.089 1.00 98.06 90 VAL A C 1
ATOM 694 O O . VAL A 1 90 ? 2.170 -9.764 -12.229 1.00 98.06 90 VAL A O 1
ATOM 697 N N . LEU A 1 91 ? 2.507 -10.362 -10.095 1.00 98.00 91 LEU A N 1
ATOM 698 C CA . LEU A 1 91 ? 2.052 -11.748 -10.270 1.00 98.00 91 LEU A CA 1
ATOM 699 C C . LEU A 1 91 ? 0.582 -11.817 -10.717 1.00 98.00 91 LEU A C 1
ATOM 701 O O . LEU A 1 91 ? 0.237 -12.568 -11.635 1.00 98.00 91 LEU A O 1
ATOM 705 N N . SER A 1 92 ? -0.287 -10.997 -10.123 1.00 98.44 92 SER A N 1
ATOM 706 C CA . SER A 1 92 ? -1.701 -10.898 -10.502 1.00 98.44 92 SER A CA 1
ATOM 707 C C . SER A 1 92 ? -1.879 -10.368 -11.930 1.00 98.44 92 SER A C 1
ATOM 709 O O . SER A 1 92 ? -2.705 -10.883 -12.683 1.00 98.44 92 SER A O 1
ATOM 711 N N . LEU A 1 93 ? -1.076 -9.385 -12.345 1.00 98.44 93 LEU A N 1
ATOM 712 C CA . L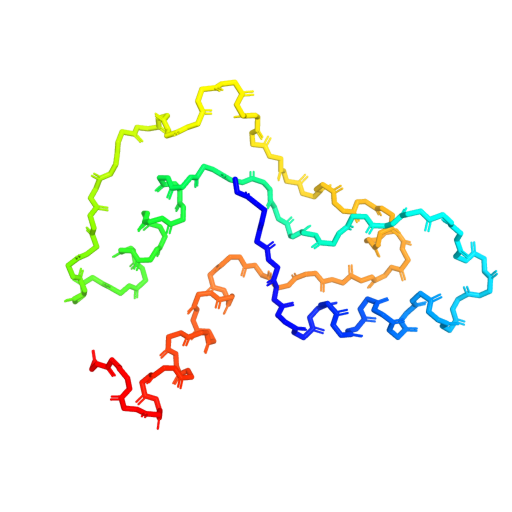EU A 1 93 ? -1.109 -8.843 -13.706 1.00 98.44 93 LEU A CA 1
ATOM 713 C C . LEU A 1 93 ? -0.570 -9.840 -14.746 1.00 98.44 93 LEU A C 1
ATOM 715 O O . LEU A 1 93 ? -1.204 -10.007 -15.789 1.00 98.44 93 LEU A O 1
ATOM 719 N N . LYS A 1 94 ? 0.539 -10.540 -14.451 1.00 97.88 94 LYS A N 1
ATOM 720 C CA . LYS A 1 94 ? 1.106 -11.597 -15.312 1.00 97.88 94 LYS A CA 1
ATOM 721 C C . LYS A 1 94 ? 0.127 -12.754 -15.497 1.00 97.88 94 LYS A C 1
ATOM 723 O O . LYS A 1 94 ? -0.146 -13.155 -16.624 1.00 97.88 94 LYS A O 1
ATOM 728 N N . SER A 1 95 ? -0.461 -13.256 -14.408 1.00 98.31 95 SER A N 1
ATOM 729 C CA . SER A 1 95 ? -1.403 -14.390 -14.470 1.00 98.31 95 SER A CA 1
ATOM 730 C C . SER A 1 95 ? -2.674 -14.091 -15.273 1.00 98.31 95 SER A C 1
ATOM 732 O O . SER A 1 95 ? -3.288 -15.008 -15.811 1.00 98.31 95 SER A O 1
ATOM 734 N N . LYS A 1 96 ? -3.048 -12.813 -15.395 1.00 98.44 96 LYS A N 1
ATOM 735 C CA . LYS A 1 96 ? -4.187 -12.352 -16.203 1.00 98.44 96 LYS A CA 1
ATOM 736 C C . LYS A 1 96 ? -3.797 -11.896 -17.614 1.00 98.44 96 LYS A C 1
ATOM 738 O O . LYS A 1 96 ? -4.664 -11.447 -18.356 1.00 98.44 96 LYS A O 1
ATOM 743 N N . GLY A 1 97 ? -2.520 -11.993 -17.985 1.00 97.94 97 GLY A N 1
ATOM 744 C CA . GLY A 1 97 ? -2.028 -11.633 -19.316 1.00 97.94 97 GLY A CA 1
ATOM 745 C C . GLY A 1 97 ? -1.996 -10.130 -19.611 1.00 97.94 97 GLY A C 1
ATOM 746 O O . GLY A 1 97 ? -1.929 -9.749 -20.776 1.00 97.94 97 GLY A O 1
ATOM 747 N N . TYR A 1 98 ? -2.049 -9.264 -18.592 1.00 98.06 98 TYR A N 1
ATOM 748 C CA . TYR A 1 98 ? -1.989 -7.808 -18.791 1.00 98.06 98 TYR A CA 1
ATOM 749 C C . TYR A 1 98 ? -0.567 -7.292 -19.008 1.00 98.06 98 TYR A C 1
ATOM 751 O O . TYR A 1 98 ? -0.371 -6.260 -19.646 1.00 98.06 98 TYR A O 1
ATOM 759 N N . ILE A 1 99 ? 0.414 -8.000 -18.454 1.00 96.06 99 ILE A N 1
ATOM 760 C CA . ILE A 1 99 ? 1.843 -7.748 -18.633 1.00 96.06 99 ILE A CA 1
ATOM 761 C C . ILE A 1 99 ? 2.553 -9.089 -18.836 1.00 96.06 99 ILE A C 1
ATOM 763 O O . ILE A 1 99 ? 2.076 -10.118 -18.355 1.00 96.06 99 ILE A O 1
ATOM 767 N N . SER A 1 100 ? 3.680 -9.068 -19.545 1.00 89.38 100 SER A N 1
ATOM 768 C CA . SER A 1 100 ? 4.554 -10.226 -19.795 1.00 89.38 100 SER A CA 1
ATOM 769 C C . SER A 1 100 ? 5.724 -10.256 -18.827 1.00 89.38 100 SER A C 1
ATOM 771 O O . SER A 1 100 ? 6.331 -9.173 -18.677 1.00 89.38 100 SER A O 1
#

Sequence (100 aa):
MGSVHVKDVALAHILLYENPSASGRHLCVEAIAHYSDFAAKVAELYPEYKVPRFPKDTQPGLLRASNPSKKLTDIGLRFADMGEIIKDAVLSLKSKGYIS